Protein 3CQ1 (pdb70)

Foldseek 3Di:
DPDPLVVVLLVLQQPQADPPPRGGCVQQLQWDDWDDDALAIETEEHLDDDDDPDPVSQVSSQVSSVVRPRHPYYHYHYDCVPPDDSVSGHVVVVCPPD

InterPro domains:
  IPR002744 MIP18 family-like [PF01883] (8-80)
  IPR034904 Fe-S cluster assembly domain superfamily [G3DSA:3.30.300.130] (1-103)
  IPR034904 Fe-S cluster assembly domain superfamily [SSF117916] (6-102)
  IPR052339 Iron-Sulfur Protein Maturation MIP18 [PTHR42831] (4-101)

CATH classification: 3.30.300.130

Sequence (98 aa):
ARNPLEAQAWALLEAVYDPELGLDVVNLGLIYDLVVEPPRAYVRTLTTPGCPLHDSLGEAVRQALSRLPGVEEVEVEVTFEPPWTLARLSEKARRLLG

Organism: Thermus thermophilus (strain ATCC 27634 / DSM 579 / HB8) (NCBI:txid300852)

B-factor: mean 34.03, std 18.35, range [14.67, 99.7]

Solvent-accessible surface area: 6139 Å² total

Nearest PDB structures (foldseek):
  2cu6-assembly1_A  TM=1.009E+00  e=5.830E-17  Thermus thermophilus HB8
  3cq2-assembly1_B  TM=9.728E-01  e=5.456E-17  Thermus thermophilus HB8
  3lno-assembly1_A  TM=8.695E-01  e=1.154E-09  Bacillus anthracis
  7wua-assembly1_A  TM=3.936E-01  e=7.549E-02  Corynebacterium diphtheriae

Radius of gyration: 13.17 Å; Cα contacts (8 Å, |Δi|>4): 141; chains: 1; bounding box: 30×27×34 Å

Secondary structure (DSSP, 8-state):
--SHHHHHHHHHHTT-B-TTT-SBTTTTT----EEEETTEEEE---SSSS--SS-HHHHHHHHHHHTSTT--EEEE----SSPP-GGG--SGGGTTT-

Structure (mmCIF, N/CA/C/O backbone):
data_3CQ1
#
_entry.id   3CQ1
#
_cell.length_a   121.926
_cell.length_b   121.926
_cell.length_c   121.926
_cell.angle_alpha   90.00
_cell.angle_beta   90.00
_cell.angle_gamma   90.00
#
_symmetry.space_group_name_H-M   'I 4 3 2'
#
loop_
_entity.id
_entity.type
_entity.pdbx_description
1 polymer 'Putative uncharacterized protein TTHB138'
2 water water
#
loop_
_atom_site.group_PDB
_atom_site.id
_atom_site.type_symbol
_atom_site.label_atom_id
_atom_site.label_alt_id
_atom_site.label_comp_id
_atom_site.label_asym_id
_atom_site.label_entity_id
_atom_site.label_seq_id
_atom_site.pdbx_PDB_ins_code
_atom_site.Cartn_x
_atom_site.Cartn_y
_atom_site.Cartn_z
_atom_site.occupancy
_atom_site.B_iso_or_equiv
_atom_site.auth_seq_id
_atom_site.auth_comp_id
_atom_site.auth_asym_id
_atom_site.auth_atom_id
_atom_site.pdbx_PDB_model_num
ATOM 1 N N . ALA A 1 3 ? 44.219 -7.655 24.168 1.00 71.27 3 ALA A N 1
ATOM 2 C CA . ALA A 1 3 ? 44.038 -6.188 24.359 1.00 69.26 3 ALA A CA 1
ATOM 3 C C . ALA A 1 3 ? 42.668 -5.722 23.879 1.00 68.90 3 ALA A C 1
ATOM 4 O O . ALA A 1 3 ? 42.475 -4.541 23.589 1.00 67.92 3 ALA A O 1
ATOM 6 N N . ARG A 1 4 ? 41.724 -6.655 23.781 1.00 66.55 4 ARG A N 1
ATOM 7 C CA . ARG A 1 4 ? 40.368 -6.319 23.360 1.00 65.59 4 ARG A CA 1
ATOM 8 C C . ARG A 1 4 ? 39.621 -5.882 24.615 1.00 62.43 4 ARG A C 1
ATOM 9 O O . ARG A 1 4 ? 39.014 -6.705 25.299 1.00 61.01 4 ARG A O 1
ATOM 17 N N . ASN A 1 5 ? 39.661 -4.587 24.915 1.00 53.91 5 ASN A N 1
ATOM 18 C CA . ASN A 1 5 ? 39.012 -4.074 26.114 1.00 51.65 5 ASN A CA 1
ATOM 19 C C . ASN A 1 5 ? 38.329 -2.720 25.908 1.00 47.56 5 ASN A C 1
ATOM 20 O O . ASN A 1 5 ? 38.456 -2.105 24.850 1.00 46.50 5 ASN A O 1
ATOM 25 N N . PRO A 1 6 ? 37.589 -2.240 26.926 1.00 46.67 6 PRO A N 1
ATOM 26 C CA . PRO A 1 6 ? 36.884 -0.955 26.857 1.00 45.00 6 PRO A CA 1
ATOM 27 C C . PRO A 1 6 ? 37.804 0.263 26.768 1.00 38.21 6 PRO A C 1
ATOM 28 O O . PRO A 1 6 ? 37.384 1.334 26.328 1.00 40.16 6 PRO A O 1
ATOM 32 N N . LEU A 1 7 ? 39.053 0.107 27.192 1.00 31.59 7 LEU A N 1
ATOM 33 C CA . LEU A 1 7 ? 39.996 1.214 27.116 1.00 34.63 7 LEU A CA 1
ATOM 34 C C . LEU A 1 7 ? 40.329 1.482 25.653 1.00 34.90 7 LEU A C 1
ATOM 35 O O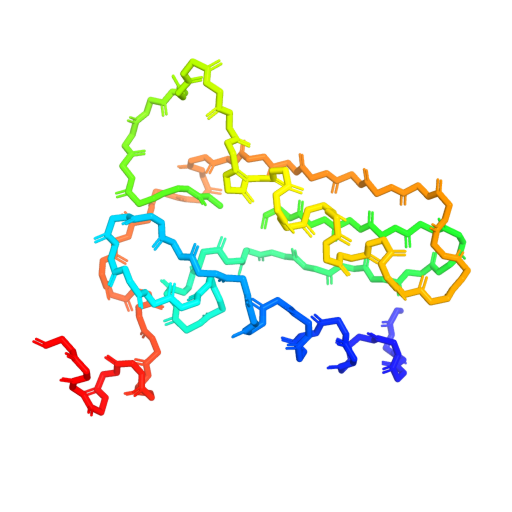 . LEU A 1 7 ? 40.617 2.617 25.273 1.00 31.87 7 LEU A O 1
ATOM 40 N N . GLU A 1 8 ? 40.282 0.434 24.835 1.00 35.26 8 GLU A N 1
ATOM 41 C CA . GLU A 1 8 ? 40.560 0.566 23.406 1.00 38.53 8 GLU A CA 1
ATOM 42 C C . GLU A 1 8 ? 39.563 1.523 22.765 1.00 35.15 8 GLU A C 1
ATOM 43 O O . GLU A 1 8 ? 39.943 2.409 21.999 1.00 34.88 8 GLU A O 1
ATOM 49 N N . ALA A 1 9 ? 38.283 1.338 23.078 1.00 34.32 9 ALA A N 1
ATOM 50 C CA . ALA A 1 9 ? 37.234 2.191 22.532 1.00 33.13 9 ALA A CA 1
ATOM 51 C C . ALA A 1 9 ? 37.421 3.613 23.035 1.00 28.69 9 ALA A C 1
ATOM 52 O O . ALA A 1 9 ? 37.230 4.577 22.297 1.00 29.06 9 ALA A O 1
ATOM 54 N N . GLN A 1 10 ? 37.792 3.735 24.304 1.00 23.70 10 GLN A N 1
ATOM 55 C CA . GLN A 1 10 ? 38.014 5.037 24.913 1.00 24.79 10 GLN A CA 1
ATOM 56 C C . GLN A 1 10 ? 39.225 5.700 24.251 1.00 25.36 10 GLN A C 1
ATOM 57 O O . GLN A 1 10 ? 39.249 6.913 24.034 1.00 23.61 10 GLN A O 1
ATOM 63 N N . ALA A 1 11 ? 40.230 4.892 23.930 1.00 24.71 11 ALA A N 1
ATOM 64 C CA . ALA A 1 11 ? 41.439 5.395 23.287 1.00 24.34 11 ALA A CA 1
ATOM 65 C C . ALA A 1 11 ? 41.097 6.005 21.929 1.00 27.04 11 ALA A C 1
ATOM 66 O O . ALA A 1 11 ? 41.573 7.091 21.587 1.00 27.35 11 ALA A O 1
ATOM 68 N N . TRP A 1 12 ? 40.266 5.308 21.158 1.00 24.53 12 TRP A N 1
ATOM 69 C CA . TRP A 1 12 ? 39.868 5.799 19.844 1.00 24.33 12 TRP A CA 1
ATOM 70 C C . TRP A 1 12 ? 39.138 7.136 19.945 1.00 27.82 12 TRP A C 1
ATOM 71 O O . TRP A 1 12 ? 39.336 8.021 19.113 1.00 25.57 12 TRP A O 1
ATOM 82 N N . ALA A 1 13 ? 38.297 7.279 20.965 1.00 27.62 13 ALA A N 1
ATOM 83 C CA . ALA A 1 13 ? 37.541 8.513 21.166 1.00 27.77 13 ALA A CA 1
ATOM 84 C C . ALA A 1 13 ? 38.494 9.662 21.481 1.00 24.94 13 ALA A C 1
ATOM 85 O O . ALA A 1 13 ? 38.329 10.778 20.987 1.00 28.98 13 ALA A O 1
ATOM 87 N N . LEU A 1 14 ? 39.491 9.382 22.312 1.00 21.78 14 LEU A N 1
ATOM 88 C CA . LEU A 1 14 ? 40.481 10.381 22.683 1.00 23.84 14 LEU A CA 1
ATOM 89 C C . LEU A 1 14 ? 41.278 10.847 21.464 1.00 27.90 14 LEU A C 1
ATOM 90 O O . LEU A 1 14 ? 41.484 12.045 21.271 1.00 26.65 14 LEU A O 1
ATOM 95 N N . LEU A 1 15 ? 41.721 9.901 20.641 1.00 24.16 15 LEU A N 1
ATOM 96 C CA . LEU A 1 15 ? 42.498 10.246 19.450 1.00 24.94 15 LEU A CA 1
ATOM 97 C C . LEU A 1 15 ? 41.671 11.028 18.438 1.00 24.31 15 LEU A C 1
ATOM 98 O O . LEU A 1 15 ? 42.198 11.860 17.702 1.00 25.52 15 LEU A O 1
ATOM 103 N N . GLU A 1 16 ? 40.369 10.767 18.406 1.00 25.60 16 GLU A N 1
ATOM 104 C CA . GLU A 1 16 ? 39.491 11.475 17.485 1.00 29.21 16 GLU A CA 1
ATOM 105 C C . GLU A 1 16 ? 39.385 12.950 17.862 1.00 27.52 16 GLU A C 1
ATOM 106 O O . GLU A 1 16 ? 38.792 13.747 17.132 1.00 30.82 16 GLU A O 1
ATOM 112 N N . ALA A 1 17 ? 39.984 13.306 18.995 1.00 24.58 17 ALA A N 1
ATOM 113 C CA . ALA A 1 17 ? 39.984 14.679 19.485 1.00 27.02 17 ALA A CA 1
ATOM 114 C C . ALA A 1 17 ? 41.337 15.355 19.264 1.00 28.31 17 ALA A C 1
ATOM 115 O O . ALA A 1 17 ? 41.523 16.519 19.626 1.00 26.52 17 ALA A O 1
ATOM 117 N N . VAL A 1 18 ? 42.282 14.618 18.683 1.00 26.73 18 VAL A N 1
ATOM 118 C CA . VAL A 1 18 ? 43.614 15.153 18.391 1.00 25.14 18 VAL A CA 1
ATOM 119 C C . VAL A 1 18 ? 43.623 15.550 16.913 1.00 27.69 18 VAL A C 1
ATOM 120 O O . VAL A 1 18 ? 43.513 14.690 16.041 1.00 24.55 18 VAL A O 1
ATOM 124 N N . TYR A 1 19 ? 43.768 16.844 16.637 1.00 31.19 19 TYR A N 1
ATOM 125 C CA . TYR A 1 19 ? 43.749 17.343 15.259 1.00 33.79 19 TYR A CA 1
ATOM 126 C C . TYR A 1 19 ? 45.100 17.635 14.605 1.00 35.81 19 TYR A C 1
ATOM 127 O O . TYR A 1 19 ? 46.014 18.158 15.241 1.00 35.44 19 TYR A O 1
ATOM 136 N N . ASP A 1 20 ? 45.206 17.294 13.320 1.00 35.85 20 ASP A N 1
ATOM 137 C CA . ASP A 1 20 ? 46.424 17.519 12.546 1.00 39.69 20 ASP A CA 1
ATOM 138 C C . ASP A 1 20 ? 46.555 19.016 12.290 1.00 44.94 20 ASP A C 1
ATOM 139 O O . ASP A 1 20 ? 45.568 19.689 11.984 1.00 43.70 20 ASP A O 1
ATOM 144 N N . PRO A 1 21 ? 47.776 19.557 12.416 1.00 49.13 21 PRO A N 1
ATOM 145 C CA . PRO A 1 21 ? 48.042 20.983 12.202 1.00 52.13 21 PRO A CA 1
ATOM 146 C C . PRO A 1 21 ? 47.726 21.464 10.787 1.00 51.25 21 PRO A C 1
ATOM 147 O O . PRO A 1 21 ? 47.129 22.526 10.599 1.00 48.10 21 PRO A O 1
ATOM 151 N N . GLU A 1 22 ? 48.124 20.670 9.798 1.00 48.26 22 GLU A N 1
ATOM 152 C CA . GLU A 1 22 ? 47.920 21.017 8.396 1.00 46.20 22 GLU A CA 1
ATOM 153 C C . GLU A 1 22 ? 46.537 20.748 7.812 1.00 48.71 22 GLU A C 1
ATOM 154 O O . GLU A 1 22 ? 45.930 21.644 7.228 1.00 47.38 22 GLU A O 1
ATOM 160 N N . LEU A 1 23 ? 46.030 19.530 7.968 1.00 37.60 23 LEU A N 1
ATOM 161 C CA . LEU A 1 23 ? 44.734 19.194 7.392 1.00 39.17 23 LEU A CA 1
ATOM 162 C C . LEU A 1 23 ? 43.492 19.567 8.205 1.00 40.74 23 LEU A C 1
ATOM 163 O O . LEU A 1 23 ? 42.372 19.460 7.710 1.00 37.51 23 LEU A O 1
ATOM 168 N N . GLY A 1 24 ? 43.684 20.009 9.443 1.00 42.07 24 GLY A N 1
ATOM 169 C CA . GLY A 1 24 ? 42.553 20.402 10.271 1.00 44.63 24 GLY A CA 1
ATOM 170 C C . GLY A 1 24 ? 41.568 19.304 10.648 1.00 43.93 24 GLY A C 1
ATOM 171 O O . GLY A 1 24 ? 40.462 19.593 11.104 1.00 43.43 24 GLY A O 1
ATOM 172 N N . LEU A 1 25 ? 41.957 18.048 10.453 1.00 37.84 25 LEU A N 1
ATOM 173 C CA . LEU A 1 25 ? 41.105 16.910 10.795 1.00 36.51 25 LEU A CA 1
ATOM 174 C C . LEU A 1 25 ? 41.798 16.106 11.889 1.00 34.60 25 LEU A C 1
ATOM 175 O O . LEU A 1 25 ? 43.005 16.249 12.085 1.00 33.28 25 LEU A O 1
ATOM 180 N N . ASP A 1 26 ? 41.049 15.270 12.606 1.00 29.66 26 ASP A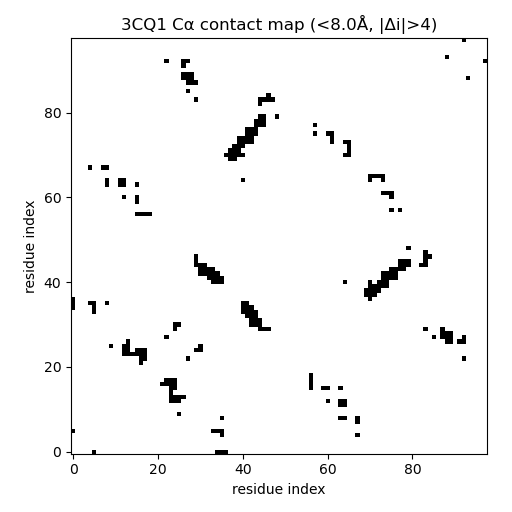 N 1
ATOM 181 C CA . ASP A 1 26 ? 41.656 14.470 13.667 1.00 30.60 26 ASP A CA 1
ATOM 182 C C . ASP A 1 26 ? 42.479 13.336 13.059 1.00 26.86 26 ASP A C 1
ATOM 183 O O . ASP A 1 26 ? 42.209 12.883 11.944 1.00 23.02 26 ASP A O 1
ATOM 188 N N . VAL A 1 27 ? 43.481 12.882 13.806 1.00 27.23 27 VAL A N 1
ATOM 189 C CA . VAL A 1 27 ? 44.379 11.827 13.351 1.00 21.77 27 VAL A CA 1
ATOM 190 C C . VAL A 1 27 ? 43.708 10.506 12.999 1.00 24.72 27 VAL A C 1
ATOM 191 O O . VAL A 1 27 ? 44.229 9.739 12.191 1.00 23.76 27 VAL A O 1
ATOM 195 N N . VAL A 1 28 ? 42.554 10.232 13.594 1.00 22.07 28 VAL A N 1
ATOM 196 C CA . VAL A 1 28 ? 41.866 8.984 13.308 1.00 20.27 28 VAL A CA 1
ATOM 197 C C . VAL A 1 28 ? 41.200 9.032 11.932 1.00 27.24 28 VAL A C 1
ATOM 198 O O . VAL A 1 28 ? 41.428 8.154 11.099 1.00 27.51 28 VAL A O 1
ATOM 202 N N . ASN A 1 29 ? 40.391 10.059 11.687 1.00 28.71 29 ASN A N 1
ATOM 203 C CA . ASN A 1 29 ? 39.711 10.189 10.400 1.00 30.20 29 ASN A CA 1
ATOM 204 C C . ASN A 1 29 ? 40.688 10.446 9.259 1.00 29.00 29 ASN A C 1
ATOM 205 O O . ASN A 1 29 ? 40.371 10.201 8.093 1.00 31.94 29 ASN A O 1
ATOM 210 N N . LEU A 1 30 ? 41.875 10.938 9.600 1.00 27.16 30 LEU A N 1
ATOM 211 C CA . LEU A 1 30 ? 42.903 11.201 8.604 1.00 26.12 30 LEU A CA 1
ATOM 212 C C . LEU A 1 30 ? 43.624 9.908 8.233 1.00 27.40 30 LEU A C 1
ATOM 213 O O . LEU A 1 30 ? 44.362 9.857 7.250 1.00 29.96 30 LEU A O 1
ATOM 218 N N . GLY A 1 31 ? 43.406 8.865 9.028 1.00 22.22 31 GLY A N 1
ATOM 219 C CA . GLY A 1 31 ? 44.039 7.586 8.764 1.00 19.49 31 GLY A CA 1
ATOM 220 C C . GLY A 1 31 ? 45.516 7.576 9.118 1.00 21.82 31 GLY A C 1
ATOM 221 O O . GLY A 1 31 ? 46.299 6.858 8.497 1.00 22.70 31 GLY A O 1
ATOM 222 N N . LEU A 1 32 ? 45.901 8.364 10.116 1.00 18.27 32 LEU A N 1
ATOM 223 C CA . LEU A 1 32 ? 47.300 8.428 10.537 1.00 21.41 32 LEU A CA 1
ATOM 224 C C . LEU A 1 32 ? 47.663 7.361 11.567 1.00 17.70 32 LEU A C 1
ATOM 225 O O . LEU A 1 32 ? 48.842 7.124 11.824 1.00 18.79 32 LEU A O 1
ATOM 230 N N . ILE A 1 33 ? 46.661 6.714 12.157 1.00 18.04 33 ILE A N 1
ATOM 231 C CA . ILE A 1 33 ? 46.935 5.690 13.160 1.00 18.91 33 ILE A CA 1
ATOM 2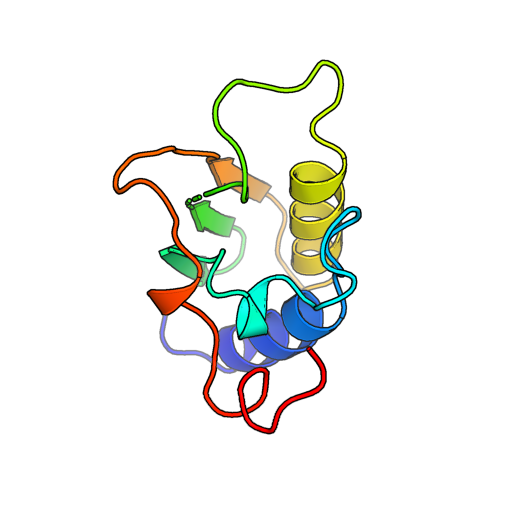32 C C . ILE A 1 33 ? 47.041 4.308 12.516 1.00 19.29 33 ILE A C 1
ATOM 233 O O . ILE 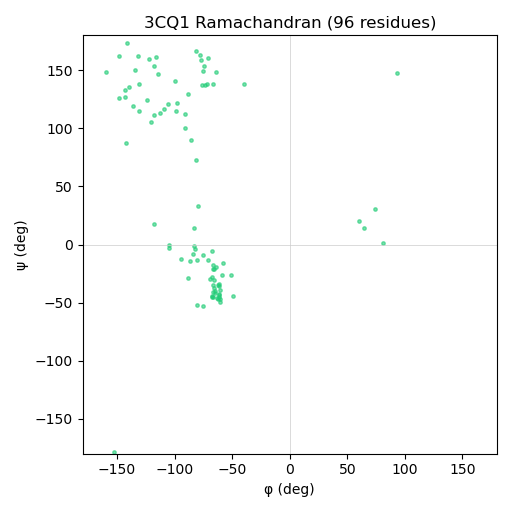A 1 33 ? 46.056 3.763 12.011 1.00 20.16 33 ILE A O 1
ATOM 238 N N . TYR A 1 34 ? 48.251 3.751 12.539 1.00 16.47 34 TYR A N 1
ATOM 239 C CA . TYR A 1 34 ? 48.521 2.450 11.937 1.00 17.04 34 TYR A CA 1
ATOM 240 C C . TYR A 1 34 ? 48.299 1.264 12.865 1.00 14.83 34 TYR A C 1
ATOM 241 O O . TYR A 1 34 ? 47.989 0.166 12.412 1.00 18.72 34 TYR A O 1
ATOM 250 N N . ASP A 1 35 ? 48.475 1.476 14.164 1.00 16.32 35 ASP A N 1
ATOM 251 C CA . ASP A 1 35 ? 48.260 0.404 15.124 1.00 18.90 35 ASP A CA 1
ATOM 252 C C . ASP A 1 35 ? 48.042 1.041 16.486 1.00 21.93 35 ASP A C 1
ATOM 253 O O . ASP A 1 35 ? 48.586 2.103 16.774 1.00 18.18 35 ASP A O 1
ATOM 258 N N . LEU A 1 36 ? 47.229 0.397 17.312 1.00 21.11 36 LEU A N 1
ATOM 259 C CA . LEU A 1 36 ? 46.939 0.904 18.649 1.00 19.17 36 LEU A CA 1
ATOM 260 C C . LEU A 1 36 ? 46.703 -0.278 19.569 1.00 22.10 36 LEU A C 1
ATOM 261 O O . LEU A 1 36 ? 45.866 -1.137 19.286 1.00 22.85 36 LEU A O 1
ATOM 266 N N . VAL A 1 37 ? 47.449 -0.317 20.666 1.00 21.26 37 VAL A N 1
ATOM 267 C CA . VAL A 1 37 ? 47.330 -1.395 21.632 1.00 21.82 37 VAL A CA 1
ATOM 268 C C . VAL A 1 37 ? 47.335 -0.793 23.029 1.00 23.24 37 VAL A C 1
ATOM 269 O O . VAL A 1 37 ? 48.293 -0.132 23.425 1.00 21.24 37 VAL A O 1
ATOM 273 N N . VAL A 1 38 ? 46.250 -1.000 23.763 1.00 19.82 38 VAL A N 1
ATOM 274 C CA . VAL A 1 38 ? 46.161 -0.480 25.120 1.00 22.79 38 VAL A CA 1
ATOM 275 C C . VAL A 1 38 ? 46.022 -1.647 26.089 1.00 24.46 38 VAL A C 1
ATOM 276 O O . VAL A 1 38 ? 45.008 -2.342 26.096 1.00 27.49 38 VAL A O 1
ATOM 280 N N . GLU A 1 39 ? 47.060 -1.859 26.888 1.00 25.44 39 GLU A N 1
ATOM 281 C CA . GLU A 1 39 ? 47.085 -2.929 27.877 1.00 31.58 39 GLU A CA 1
ATOM 282 C C . GLU A 1 39 ? 47.795 -2.411 29.117 1.00 22.76 39 GLU A C 1
ATOM 283 O O . GLU A 1 39 ? 49.011 -2.561 29.257 1.00 21.95 39 GLU A O 1
ATOM 289 N N . PRO A 1 40 ? 47.048 -1.774 30.029 1.00 23.65 40 PRO A N 1
ATOM 290 C CA . PRO A 1 40 ? 47.650 -1.241 31.255 1.00 24.40 40 PRO A CA 1
ATOM 291 C C . PRO A 1 40 ? 48.693 -2.203 31.807 1.00 28.35 40 PRO A C 1
ATOM 292 O O . PRO A 1 40 ? 48.466 -3.409 31.851 1.00 31.94 40 PRO A O 1
ATOM 296 N N . PRO A 1 41 ? 49.835 -1.679 32.274 1.00 28.00 41 PRO A N 1
ATOM 297 C CA . PRO A 1 41 ? 50.231 -0.270 32.337 1.00 23.65 41 PRO A CA 1
ATOM 298 C C . PRO A 1 41 ? 50.819 0.330 31.063 1.00 22.89 41 PRO A C 1
ATOM 299 O O . PRO A 1 41 ? 51.398 1.419 31.110 1.00 23.97 41 PRO A O 1
ATOM 303 N N . ARG A 1 42 ? 50.673 -0.355 29.934 1.00 25.16 42 ARG A N 1
ATOM 304 C CA . ARG A 1 42 ? 51.247 0.155 28.690 1.00 25.32 42 ARG A CA 1
ATOM 305 C C . ARG A 1 42 ? 50.263 0.467 27.574 1.00 24.00 42 ARG A C 1
ATOM 306 O O . ARG A 1 42 ? 49.173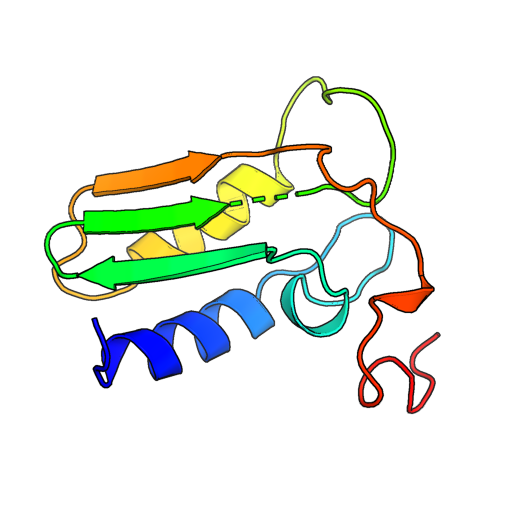 -0.103 27.492 1.00 23.49 42 ARG A O 1
ATOM 314 N N . ALA A 1 43 ? 50.674 1.390 26.712 1.00 23.05 43 ALA A N 1
ATOM 315 C CA . ALA A 1 43 ? 49.894 1.786 25.550 1.00 22.42 43 ALA A CA 1
ATOM 316 C C . ALA A 1 43 ? 50.912 1.944 24.434 1.00 23.45 43 ALA A C 1
ATOM 317 O O . ALA A 1 43 ? 51.990 2.504 24.641 1.00 23.18 43 ALA A O 1
ATOM 319 N N . TYR A 1 44 ? 50.583 1.428 23.259 1.00 21.04 44 TYR A N 1
ATOM 320 C CA . TYR A 1 44 ? 51.477 1.531 22.117 1.00 18.23 44 TYR A CA 1
ATOM 321 C C . TYR A 1 44 ? 50.694 2.026 20.923 1.00 20.03 44 TYR A C 1
ATOM 322 O O . TYR A 1 44 ? 49.552 1.621 20.702 1.00 19.16 44 TYR A O 1
ATOM 331 N N . VAL A 1 45 ? 51.302 2.931 20.169 1.00 19.76 45 VAL A N 1
ATOM 332 C CA . VAL A 1 45 ? 50.669 3.453 18.977 1.00 16.79 45 VAL A CA 1
ATOM 333 C C . VAL A 1 45 ? 51.737 3.662 17.909 1.00 16.80 45 VAL A C 1
ATOM 334 O O . VAL A 1 45 ? 52.820 4.177 18.191 1.00 19.27 45 VAL A O 1
ATOM 338 N N . ARG A 1 46 ? 51.445 3.200 16.697 1.00 17.86 46 ARG A N 1
ATOM 339 C CA . ARG A 1 46 ? 52.352 3.370 15.567 1.00 17.11 46 ARG A CA 1
ATOM 340 C C . ARG A 1 46 ? 51.547 4.286 14.664 1.00 19.07 46 ARG A C 1
ATOM 341 O O . ARG A 1 46 ? 50.396 3.996 14.345 1.00 18.15 46 ARG A O 1
ATOM 357 N N . THR A 1 48 ? 51.811 7.775 11.543 1.00 17.45 48 THR A N 1
ATOM 358 C CA . THR A 1 48 ? 52.610 8.407 10.512 1.00 14.67 48 THR A CA 1
ATOM 359 C C . THR A 1 48 ? 52.232 9.882 10.461 1.00 15.64 48 THR A C 1
ATOM 360 O O . THR A 1 48 ? 51.413 10.343 11.259 1.00 17.62 48 THR A O 1
ATOM 364 N N . LEU A 1 49 ? 52.846 10.616 9.538 1.00 15.63 49 LEU A N 1
ATOM 365 C CA . LEU A 1 49 ? 52.565 12.038 9.359 1.00 16.70 49 LEU A CA 1
ATOM 366 C C . LEU A 1 49 ? 52.109 12.187 7.908 1.00 20.48 49 LEU A C 1
ATOM 367 O O . LEU A 1 49 ? 52.391 11.317 7.089 1.00 17.57 49 LEU A O 1
ATOM 372 N N . THR A 1 50 ? 51.413 13.275 7.583 1.00 18.69 50 THR A N 1
ATOM 373 C CA . THR A 1 50 ? 50.920 13.466 6.217 1.00 16.89 50 THR A CA 1
ATOM 374 C C . THR A 1 50 ? 51.973 13.885 5.197 1.00 21.04 50 THR A C 1
ATOM 375 O O . THR A 1 50 ? 51.694 13.924 3.995 1.00 21.97 50 THR A O 1
ATOM 379 N N . THR A 1 51 ? 53.170 14.211 5.671 1.00 19.09 51 THR A N 1
ATOM 380 C CA . THR A 1 51 ? 54.256 14.623 4.791 1.00 21.65 51 THR A CA 1
ATOM 381 C C . THR A 1 51 ? 55.538 13.910 5.195 1.00 22.05 51 THR A C 1
ATOM 382 O O . THR A 1 51 ? 55.739 13.588 6.365 1.00 21.91 51 THR A O 1
ATOM 386 N N . PRO A 1 52 ? 56.430 13.662 4.228 1.00 20.67 52 PRO A N 1
ATOM 387 C CA . PRO A 1 52 ? 57.688 12.978 4.528 1.00 25.37 52 PRO A CA 1
ATOM 388 C C . PRO A 1 52 ? 58.671 13.833 5.321 1.00 26.64 52 PRO A C 1
ATOM 389 O O . PRO A 1 52 ? 58.569 15.063 5.352 1.00 24.53 52 PRO A O 1
ATOM 393 N N . GLY A 1 53 ? 59.623 13.165 5.962 1.00 25.58 53 GLY A N 1
ATOM 394 C CA . GLY A 1 53 ? 60.628 13.864 6.737 1.00 25.20 53 GLY A CA 1
ATOM 395 C C . GLY A 1 53 ? 60.238 14.003 8.192 1.00 26.52 53 GLY A C 1
ATOM 396 O O . GLY A 1 53 ? 59.056 14.100 8.524 1.00 22.99 53 GLY A O 1
ATOM 397 N N . CYS A 1 54 ? 61.235 13.989 9.067 1.00 28.00 54 CYS A N 1
ATOM 398 C CA . CYS A 1 54 ? 60.994 14.142 10.495 1.00 27.68 54 CYS A CA 1
ATOM 399 C C . CYS A 1 54 ? 61.015 15.631 10.799 1.00 23.24 54 CYS A C 1
ATOM 400 O O . CYS A 1 54 ? 61.942 16.335 10.409 1.00 29.82 54 CYS A O 1
ATOM 403 N N . PRO A 1 55 ? 59.987 16.135 11.494 1.00 23.33 55 PRO A N 1
ATOM 404 C CA . PRO A 1 55 ? 59.918 17.557 11.835 1.00 22.83 55 PRO A CA 1
ATOM 405 C C . PRO A 1 55 ? 60.834 17.902 13.006 1.00 27.15 55 PRO A C 1
ATOM 406 O O . PRO A 1 55 ? 61.272 17.017 13.739 1.00 21.74 55 PRO A O 1
ATOM 410 N N . LEU A 1 56 ? 61.119 19.191 13.178 1.00 22.89 56 LEU A N 1
ATOM 411 C CA . LEU A 1 56 ? 61.974 19.646 14.270 1.00 24.38 56 LEU A CA 1
ATOM 412 C C . LEU A 1 56 ? 61.338 19.280 15.610 1.00 25.18 56 LEU A C 1
ATOM 413 O O . LEU A 1 56 ? 62.026 18.847 16.536 1.00 23.91 56 LEU A O 1
ATOM 418 N N . HIS A 1 57 ? 60.024 19.475 15.703 1.00 22.34 57 HIS A N 1
ATOM 419 C CA . HIS A 1 57 ? 59.255 19.144 16.905 1.00 26.62 57 HIS A CA 1
ATOM 420 C C . HIS A 1 57 ? 58.042 18.327 16.465 1.00 25.18 57 HIS A C 1
ATOM 421 O O . HIS A 1 57 ? 57.175 18.843 15.761 1.00 24.27 57 HIS A O 1
ATOM 428 N N . ASP A 1 58 ? 57.974 17.062 16.868 1.00 22.77 58 ASP A N 1
ATOM 429 C CA . ASP A 1 58 ? 56.834 16.231 16.499 1.00 21.72 58 ASP A CA 1
ATOM 430 C C . ASP A 1 58 ? 55.676 16.539 17.451 1.00 24.87 58 ASP A C 1
ATOM 431 O O . ASP A 1 58 ? 55.341 15.736 18.323 1.00 21.42 58 ASP A O 1
ATOM 436 N N . SER A 1 59 ? 55.073 17.711 17.271 1.00 22.49 59 SER A N 1
ATOM 437 C CA . SER A 1 59 ? 53.961 18.158 18.108 1.00 26.10 59 SER A CA 1
ATOM 438 C C . SER A 1 59 ? 52.738 17.255 18.009 1.00 24.95 59 SER A C 1
ATOM 439 O O . SER A 1 59 ? 52.025 17.057 18.990 1.00 21.88 59 SER A O 1
ATOM 442 N N . LEU A 1 60 ? 52.490 16.713 16.824 1.00 19.92 60 LEU A N 1
ATOM 443 C CA . LEU A 1 60 ? 51.344 15.839 16.640 1.00 21.53 60 LEU A CA 1
ATOM 444 C C . LEU A 1 60 ? 51.555 14.552 17.437 1.00 20.34 60 LEU A C 1
ATOM 445 O O . LEU A 1 60 ? 50.645 14.087 18.127 1.00 20.24 60 LEU A O 1
ATOM 450 N N . GLY A 1 61 ? 52.758 13.988 17.343 1.00 19.49 61 GLY A N 1
ATOM 451 C CA . GLY A 1 61 ? 53.060 12.771 18.076 1.00 19.34 61 GLY A CA 1
ATOM 452 C C . GLY A 1 61 ? 52.935 13.013 19.572 1.00 20.58 61 GLY A C 1
ATOM 453 O O . GLY A 1 61 ? 52.498 12.139 20.313 1.00 19.92 61 GLY A O 1
ATOM 454 N N . GLU A 1 62 ? 53.318 14.208 20.013 1.00 20.66 62 GLU A N 1
ATOM 455 C CA . GLU A 1 62 ? 53.246 14.569 21.431 1.00 22.64 62 GLU A CA 1
ATOM 456 C C . GLU A 1 62 ? 51.788 14.644 21.885 1.00 22.72 62 GLU A C 1
ATOM 457 O O . GLU A 1 62 ? 51.438 14.193 22.982 1.00 22.33 62 GLU A O 1
ATOM 463 N N . ALA A 1 63 ? 50.939 15.214 21.037 1.00 19.51 63 ALA A N 1
ATOM 464 C CA . ALA A 1 63 ? 49.518 15.346 21.355 1.00 21.00 63 ALA A CA 1
ATOM 465 C C . ALA A 1 63 ? 48.864 13.970 21.406 1.00 20.53 63 ALA A C 1
ATOM 466 O O . ALA A 1 63 ? 47.954 13.730 22.204 1.00 22.17 63 ALA A O 1
ATOM 468 N N . VAL A 1 64 ? 49.321 13.062 20.552 1.00 21.68 64 VAL A N 1
ATOM 469 C CA . VAL A 1 64 ? 48.772 11.711 20.547 1.00 19.31 64 VAL A CA 1
ATOM 470 C C . VAL A 1 64 ? 49.164 11.016 21.849 1.00 18.41 64 VAL A C 1
ATOM 471 O O . VAL A 1 64 ? 48.342 10.351 22.475 1.00 19.96 64 VAL A O 1
ATOM 475 N N . ARG A 1 65 ? 50.423 11.176 22.246 1.00 16.72 65 ARG A N 1
ATOM 476 C CA . ARG A 1 65 ? 50.924 10.563 23.474 1.00 20.32 65 ARG A CA 1
ATOM 477 C C . ARG A 1 65 ? 50.125 11.077 24.673 1.00 20.73 65 ARG A C 1
ATOM 478 O O . ARG A 1 65 ? 49.640 10.300 25.495 1.00 21.83 65 ARG A O 1
ATOM 486 N N . GLN A 1 66 ? 49.981 12.393 24.763 1.00 22.02 66 GLN A N 1
ATOM 487 C CA . GLN A 1 66 ? 49.247 13.000 25.868 1.00 19.80 66 GLN A CA 1
ATOM 488 C C . GLN A 1 66 ? 47.785 12.559 25.914 1.00 21.83 66 GLN A C 1
ATOM 489 O O . GLN A 1 66 ? 47.204 12.416 26.992 1.00 22.39 66 GLN A O 1
ATOM 495 N N . ALA A 1 67 ? 47.194 12.328 24.749 1.00 16.49 67 ALA A N 1
ATOM 496 C CA . ALA A 1 67 ? 45.809 11.887 24.687 1.00 19.57 67 ALA A CA 1
ATOM 497 C C . ALA A 1 67 ? 45.694 10.488 25.292 1.00 25.00 67 ALA A C 1
ATOM 498 O O . ALA A 1 67 ? 44.791 10.215 26.087 1.00 22.50 67 ALA A O 1
ATOM 500 N N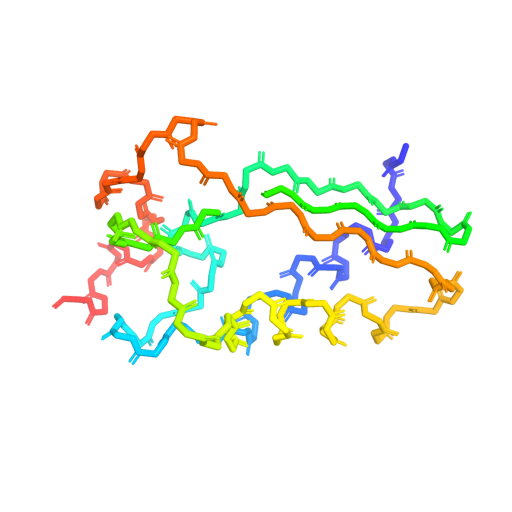 . LEU A 1 68 ? 46.613 9.602 24.919 1.00 21.15 68 LEU A N 1
ATOM 501 C CA . LEU A 1 68 ? 46.584 8.237 25.431 1.00 20.78 68 LEU A CA 1
ATOM 502 C C . LEU A 1 68 ? 46.896 8.194 26.922 1.00 21.04 68 LEU A C 1
ATOM 503 O O . LEU A 1 68 ? 46.438 7.299 27.633 1.00 20.83 68 LEU A O 1
ATOM 508 N N . SER A 1 69 ? 47.672 9.162 27.392 1.00 18.60 69 SER A N 1
ATOM 509 C CA . SER A 1 69 ? 48.018 9.231 28.809 1.00 20.67 69 SER A CA 1
ATOM 510 C C . SER A 1 69 ? 46.791 9.536 29.668 1.00 21.09 69 SER A C 1
ATOM 511 O O . SER A 1 69 ? 46.807 9.322 30.882 1.00 24.38 69 SER A O 1
ATOM 514 N N . ARG A 1 70 ? 45.731 10.042 29.046 1.00 22.13 70 ARG A N 1
ATOM 515 C CA . ARG A 1 70 ? 44.497 10.340 29.776 1.00 25.22 70 ARG A CA 1
ATOM 516 C C . ARG A 1 70 ? 43.783 9.053 30.184 1.00 26.67 70 ARG A C 1
ATOM 517 O O . ARG A 1 70 ? 42.863 9.075 31.004 1.00 23.98 70 ARG A O 1
ATOM 525 N N . LEU A 1 71 ? 44.201 7.932 29.606 1.00 20.23 71 LEU A N 1
ATOM 526 C CA . LEU A 1 71 ? 43.597 6.644 29.937 1.00 21.93 71 LEU A CA 1
ATOM 527 C C . LEU A 1 71 ? 44.044 6.195 31.323 1.00 23.52 71 LEU A C 1
ATOM 528 O O . LEU A 1 71 ? 45.217 6.305 31.673 1.00 24.52 71 LEU A O 1
ATOM 533 N N . PRO A 1 72 ? 43.111 5.673 32.132 1.00 27.91 72 PRO A 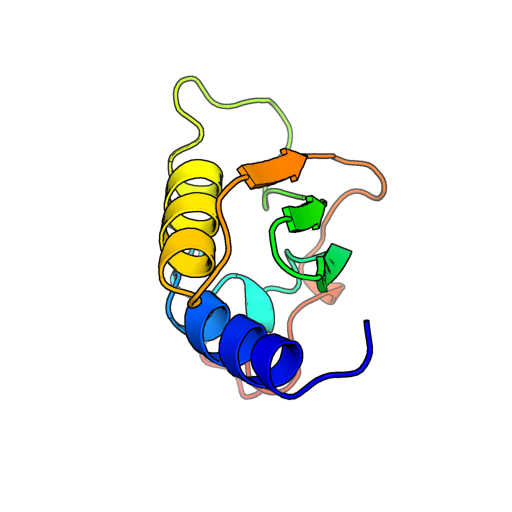N 1
ATOM 534 C CA . PRO A 1 72 ? 43.493 5.227 33.474 1.00 26.12 72 PRO A CA 1
ATOM 535 C C . PRO A 1 72 ? 44.426 4.018 33.454 1.00 27.11 72 PRO A C 1
ATOM 536 O O . PRO A 1 72 ? 44.243 3.088 32.664 1.00 23.48 72 PRO A O 1
ATOM 540 N N . GLY A 1 73 ? 45.435 4.046 34.318 1.00 23.51 73 GLY A N 1
ATOM 541 C CA . GLY A 1 73 ? 46.365 2.935 34.409 1.00 24.97 73 GLY A CA 1
ATOM 542 C C . GLY A 1 73 ? 47.475 2.864 33.376 1.00 27.13 73 GLY A C 1
ATOM 543 O O . GLY A 1 73 ? 48.272 1.926 33.400 1.00 24.36 73 GLY A O 1
ATOM 544 N N . VAL A 1 74 ? 47.540 3.837 32.471 1.00 25.93 74 VAL A N 1
ATOM 545 C CA . VAL A 1 74 ? 48.581 3.844 31.446 1.00 23.45 74 VAL A CA 1
ATOM 546 C C . VAL A 1 74 ? 49.797 4.620 31.948 1.00 23.01 74 VAL A C 1
ATOM 547 O O . VAL A 1 74 ? 49.827 5.855 31.922 1.00 21.55 74 VAL A O 1
ATOM 551 N N . GLU A 1 75 ? 50.803 3.878 32.398 1.00 20.71 75 GLU A N 1
ATOM 552 C CA . GLU A 1 75 ? 52.018 4.466 32.946 1.00 20.84 75 GLU A CA 1
ATOM 553 C C . GLU A 1 75 ? 53.136 4.618 31.932 1.00 23.92 75 GLU A C 1
ATOM 554 O O . GLU A 1 75 ? 54.131 5.293 32.193 1.00 22.15 75 GLU A O 1
ATOM 560 N N . GLU A 1 76 ? 52.978 3.986 30.777 1.00 21.06 76 GLU A N 1
ATOM 561 C CA . GLU A 1 76 ? 53.995 4.061 29.739 1.00 21.95 76 GLU A CA 1
ATOM 562 C C . GLU A 1 76 ? 53.318 4.109 28.380 1.00 22.35 76 GLU A C 1
ATOM 563 O O . GLU A 1 76 ? 52.48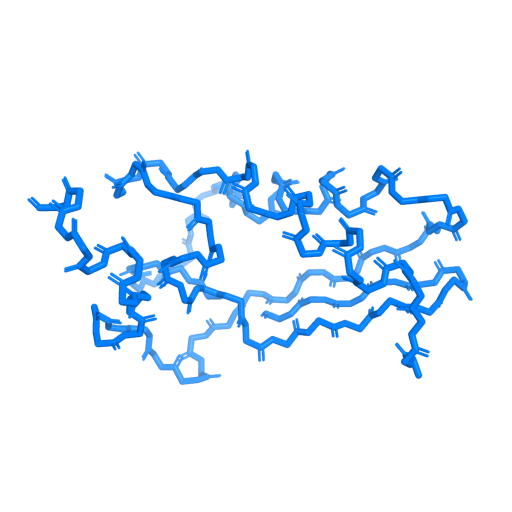4 3.264 28.070 1.00 23.72 76 GLU A O 1
ATOM 569 N N . VAL A 1 77 ? 53.672 5.104 27.576 1.00 22.67 77 VAL A N 1
ATOM 570 C CA . VAL A 1 77 ? 53.099 5.226 26.242 1.00 20.55 77 VAL A CA 1
ATOM 571 C C . VAL A 1 77 ? 54.232 5.254 25.234 1.00 24.06 77 VAL A C 1
ATOM 572 O O . VAL A 1 77 ? 55.144 6.079 25.337 1.00 23.94 77 VAL A O 1
ATOM 576 N N . GLU A 1 78 ? 54.186 4.339 24.273 1.00 19.23 78 GLU A N 1
ATOM 577 C CA . GLU A 1 78 ? 55.208 4.292 23.236 1.00 21.65 78 GLU A CA 1
ATOM 578 C C . GLU A 1 78 ? 54.550 4.743 21.945 1.00 20.73 78 GLU A C 1
ATOM 579 O O . GLU A 1 78 ? 53.615 4.101 21.467 1.00 21.10 78 GLU A O 1
ATOM 585 N N . VAL A 1 79 ? 55.020 5.858 21.400 1.00 21.28 79 VAL A N 1
ATOM 586 C CA . VAL A 1 79 ? 54.483 6.381 20.151 1.00 21.78 79 VAL A CA 1
ATOM 587 C C . VAL A 1 79 ? 55.572 6.255 19.091 1.00 27.74 79 VAL A C 1
ATOM 588 O O . VAL A 1 79 ? 56.612 6.905 19.173 1.00 28.32 79 VAL A O 1
ATOM 592 N N . GLU A 1 80 ? 55.344 5.397 18.107 1.00 20.78 80 GLU A N 1
ATOM 593 C CA . GLU A 1 80 ? 56.329 5.206 17.053 1.00 21.05 80 GLU A CA 1
ATOM 594 C C . GLU A 1 80 ? 55.823 5.878 15.796 1.00 19.32 80 GLU A C 1
ATOM 595 O O . GLU A 1 80 ? 54.742 5.552 15.299 1.00 22.52 80 GLU A O 1
ATOM 601 N N . VAL A 1 81 ? 56.602 6.826 15.294 1.00 18.26 81 VAL A N 1
ATOM 602 C CA . VAL A 1 81 ? 56.236 7.539 14.084 1.00 18.86 81 VAL A CA 1
ATOM 603 C C . VAL A 1 81 ? 56.995 6.863 12.949 1.00 18.82 81 VAL A C 1
ATOM 604 O O . VAL A 1 81 ? 58.224 6.786 12.964 1.00 22.41 81 VAL A O 1
ATOM 608 N N . THR A 1 82 ? 56.254 6.364 11.970 1.00 19.25 82 THR A N 1
ATOM 609 C CA . THR A 1 82 ? 56.860 5.643 10.858 1.00 17.70 82 THR A CA 1
ATOM 610 C C . THR A 1 82 ? 56.347 6.129 9.511 1.00 19.81 82 THR A C 1
ATOM 611 O O . THR A 1 82 ? 55.301 6.769 9.426 1.00 20.06 82 THR A O 1
ATOM 615 N N . PHE A 1 83 ? 57.091 5.812 8.459 1.00 15.55 83 PHE A N 1
ATOM 616 C CA . PHE A 1 83 ? 56.690 6.172 7.109 1.00 16.89 83 PHE A CA 1
ATOM 617 C C . PHE A 1 83 ? 56.487 4.882 6.315 1.00 22.35 83 PHE A C 1
ATOM 618 O O . PHE A 1 83 ? 56.457 4.887 5.086 1.00 17.39 83 PHE A O 1
ATOM 626 N N . GLU A 1 84 ? 56.339 3.778 7.042 1.00 17.26 84 GLU A N 1
ATOM 627 C CA . GLU A 1 84 ? 56.108 2.475 6.422 1.00 19.70 84 GLU A CA 1
ATOM 628 C C . GLU A 1 84 ? 54.780 1.884 6.895 1.00 17.58 84 GLU A C 1
ATOM 629 O O . GLU A 1 84 ? 54.659 1.416 8.027 1.00 18.56 84 GLU A O 1
ATOM 635 N N . PRO A 1 85 ? 53.755 1.898 6.025 1.00 16.62 85 PRO A N 1
ATOM 636 C CA . PRO A 1 85 ? 53.796 2.422 4.657 1.00 18.02 85 PRO A CA 1
ATOM 637 C C . PRO A 1 85 ? 53.634 3.942 4.627 1.00 18.11 85 PRO A C 1
ATOM 638 O O . PRO A 1 85 ? 53.261 4.556 5.628 1.00 17.20 85 PRO A O 1
ATOM 642 N N . PRO A 1 86 ? 53.928 4.568 3.480 1.00 18.82 86 PRO A N 1
ATOM 643 C CA . PRO A 1 86 ? 53.802 6.022 3.353 1.00 18.75 86 PRO A CA 1
ATOM 644 C C . PRO A 1 86 ? 52.324 6.413 3.221 1.00 20.51 86 PRO A C 1
ATOM 645 O O . PRO A 1 86 ? 51.566 5.774 2.498 1.00 20.41 86 PRO A O 1
ATOM 649 N N . TRP A 1 87 ? 51.930 7.468 3.923 1.00 19.08 87 TRP A N 1
ATOM 650 C CA . TRP A 1 87 ? 50.548 7.942 3.918 1.00 19.83 87 TRP A CA 1
ATOM 651 C C . TRP A 1 87 ? 50.138 8.686 2.639 1.00 18.50 87 TRP A C 1
ATOM 652 O O . TRP A 1 87 ? 50.968 9.318 1.987 1.00 17.21 87 TRP A O 1
ATOM 663 N N . THR A 1 88 ? 48.856 8.584 2.289 1.00 17.68 88 THR A N 1
ATOM 664 C CA . THR A 1 88 ? 48.269 9.309 1.158 1.00 17.34 88 THR A CA 1
ATOM 665 C C . THR A 1 88 ? 46.824 9.569 1.571 1.00 20.45 88 THR A C 1
ATOM 666 O O . THR A 1 88 ? 46.309 8.915 2.483 1.00 17.99 88 THR A O 1
ATOM 670 N N . LEU A 1 89 ? 46.185 10.519 0.895 1.00 18.93 89 LEU A N 1
ATOM 671 C CA . LEU A 1 89 ? 44.796 10.891 1.159 1.00 19.18 89 LEU A CA 1
ATOM 672 C C . LEU A 1 89 ? 43.821 9.732 1.017 1.00 22.48 89 LEU A C 1
ATOM 673 O O . LEU A 1 89 ? 42.677 9.820 1.463 1.00 21.77 89 LEU A O 1
ATOM 678 N N . ALA A 1 90 ? 44.260 8.655 0.379 1.00 22.53 90 ALA A N 1
ATOM 679 C CA . ALA A 1 90 ? 43.393 7.498 0.202 1.00 24.43 90 ALA A CA 1
ATOM 680 C C . ALA A 1 90 ? 43.052 6.884 1.559 1.00 26.02 90 ALA A C 1
ATOM 681 O O . ALA A 1 90 ? 42.081 6.137 1.681 1.00 25.67 90 ALA A O 1
ATOM 683 N N . ARG A 1 91 ? 43.849 7.197 2.578 1.00 23.17 91 ARG A N 1
ATOM 684 C CA . ARG A 1 91 ? 43.599 6.661 3.911 1.00 24.84 91 ARG A CA 1
ATOM 685 C C . ARG A 1 91 ? 42.558 7.464 4.674 1.00 28.40 91 ARG A C 1
ATOM 686 O O . ARG A 1 91 ? 42.213 7.128 5.813 1.00 25.36 91 ARG A O 1
ATOM 694 N N . LEU A 1 92 ? 42.054 8.526 4.055 1.00 28.15 92 LEU A N 1
ATOM 695 C CA . LEU A 1 92 ? 41.040 9.344 4.714 1.00 34.62 92 LEU A CA 1
ATOM 696 C C . LEU A 1 92 ? 39.783 8.530 4.946 1.00 34.46 92 LEU A C 1
ATOM 697 O O . LEU A 1 92 ? 39.456 7.632 4.174 1.00 32.07 92 LEU A O 1
ATOM 702 N N . SER A 1 93 ? 39.083 8.848 6.025 1.00 35.19 93 SER A N 1
ATOM 703 C CA . SER A 1 93 ? 37.854 8.146 6.349 1.00 43.19 93 SER A CA 1
ATOM 704 C C . SER A 1 93 ? 36.732 8.638 5.457 1.00 48.31 93 SER A C 1
ATOM 705 O O . SER A 1 93 ? 36.807 9.738 4.893 1.00 40.83 93 SER A O 1
ATOM 708 N N . GLU A 1 94 ? 35.694 7.814 5.323 1.00 60.14 94 GLU A N 1
ATOM 709 C CA . GLU A 1 94 ? 34.523 8.167 4.532 1.00 71.17 94 GLU A CA 1
ATOM 710 C C . GLU A 1 94 ? 33.998 9.386 5.263 1.00 73.81 94 GLU A C 1
ATOM 711 O O . GLU A 1 94 ? 33.686 10.404 4.657 1.00 78.06 94 GLU A O 1
ATOM 717 N N . LYS A 1 95 ? 33.914 9.271 6.586 1.00 73.41 95 LYS A N 1
ATOM 718 C CA . LYS A 1 95 ? 33.449 10.383 7.408 1.00 70.85 95 LYS A CA 1
ATOM 719 C C . LYS A 1 95 ? 34.173 11.682 7.063 1.00 65.67 95 LYS A C 1
ATOM 720 O O . LYS A 1 95 ? 33.546 12.729 6.959 1.00 67.70 95 LYS A O 1
ATOM 726 N N . ALA A 1 96 ? 35.496 11.611 6.907 1.00 64.60 96 ALA A N 1
ATOM 727 C CA . ALA A 1 96 ? 36.292 12.786 6.539 1.00 62.72 96 ALA A CA 1
ATOM 728 C C . ALA A 1 96 ? 36.168 12.915 5.036 1.00 68.01 96 ALA A C 1
ATOM 729 O O . ALA A 1 96 ? 36.714 13.843 4.428 1.00 62.69 96 ALA A O 1
ATOM 731 N N . ARG A 1 97 ? 35.486 11.940 4.432 1.00 74.41 97 ARG A N 1
ATOM 732 C CA . ARG A 1 97 ? 35.278 11.941 2.994 1.00 81.39 97 ARG A CA 1
ATOM 733 C C . ARG A 1 97 ? 33.839 12.343 2.733 1.00 84.19 97 ARG A C 1
ATOM 734 O O . ARG A 1 97 ? 33.409 12.479 1.584 1.00 89.44 97 ARG A O 1
ATOM 742 N N . ARG A 1 98 ? 33.115 12.534 3.829 1.00 84.99 98 ARG A N 1
ATOM 743 C CA . ARG A 1 98 ? 31.741 13.031 3.826 1.00 82.54 98 ARG A CA 1
ATOM 744 C C . ARG A 1 98 ? 32.060 14.538 3.653 1.00 80.84 98 ARG A C 1
ATOM 745 O O . ARG A 1 98 ? 31.428 15.412 4.211 1.00 82.83 98 ARG A O 1
ATOM 753 N N . LEU A 1 99 ? 33.152 14.781 2.921 1.00 79.05 99 LEU A N 1
ATOM 754 C CA . LEU A 1 99 ? 33.663 16.097 2.556 1.00 76.12 99 LEU A CA 1
ATOM 755 C C . LEU A 1 99 ? 34.127 17.261 3.415 1.00 71.96 99 LEU A C 1
ATOM 756 O O . LEU A 1 99 ? 34.149 18.364 2.888 1.00 71.94 99 LEU A O 1
ATOM 761 N N . LEU A 1 100 ? 34.507 17.120 4.683 1.00 67.43 100 LEU A N 1
ATOM 762 C CA . LEU A 1 100 ? 34.931 18.360 5.367 1.00 64.78 100 LEU A CA 1
ATOM 763 C C . LEU A 1 100 ? 35.971 19.051 4.474 1.00 62.60 100 LEU A C 1
ATOM 764 O O . LEU A 1 100 ? 36.123 20.275 4.498 1.00 62.30 100 LEU A O 1
ATOM 769 N N . GLY A 1 101 ? 36.657 18.239 3.670 1.00 60.51 101 GLY A N 1
ATOM 770 C CA . GLY A 1 101 ? 37.658 18.738 2.748 1.00 61.24 101 GLY A CA 1
ATOM 771 C C . GLY A 1 101 ? 37.027 19.234 1.459 1.00 60.59 101 GLY A C 1
ATOM 772 O O . GLY A 1 101 ? 37.324 20.376 1.052 1.00 58.32 101 GLY A O 1
#